Protein AF-A0A9E2CQI5-F1 (afdb_monomer)

pLDDT: mean 85.95, std 9.75, range [56.56, 95.0]

Sequence (65 aa):
MKLAQYIKALQGIEKQHGGDLDLVYSIDDEGNAFHQTHYTPTVGYFSKNDFDGDSDKEPNSVCLN

Mean predicted aligned error: 5.12 Å

Structure (mmCIF, N/CA/C/O backbone):
data_AF-A0A9E2CQI5-F1
#
_entry.id   AF-A0A9E2CQI5-F1
#
loop_
_atom_site.group_PDB
_atom_site.id
_atom_site.type_symbol
_atom_site.label_atom_id
_atom_site.label_alt_id
_atom_site.label_comp_id
_atom_site.label_asym_id
_atom_site.label_entity_id
_atom_site.label_seq_id
_atom_site.pdbx_PDB_ins_code
_atom_site.Cartn_x
_atom_site.Cartn_y
_atom_site.Cartn_z
_atom_site.occupancy
_atom_site.B_iso_or_equiv
_atom_site.auth_seq_id
_atom_site.auth_comp_id
_atom_site.auth_asym_id
_atom_site.auth_atom_id
_atom_site.pdbx_PDB_model_num
ATOM 1 N N . MET A 1 1 ? -10.893 -4.139 -5.486 1.00 82.75 1 MET A N 1
ATOM 2 C CA . MET A 1 1 ? -11.006 -3.714 -4.073 1.00 82.75 1 MET A CA 1
ATOM 3 C C . MET A 1 1 ? -11.675 -2.343 -3.985 1.00 82.75 1 MET A C 1
ATOM 5 O O . MET A 1 1 ? -11.608 -1.589 -4.949 1.00 82.75 1 MET A O 1
ATOM 9 N N . LYS A 1 2 ? -12.373 -2.014 -2.887 1.00 90.44 2 LYS A N 1
ATOM 10 C CA . LYS A 1 2 ? -12.861 -0.643 -2.617 1.00 90.44 2 LYS A CA 1
ATOM 11 C C . LYS A 1 2 ? -11.853 0.124 -1.756 1.00 90.44 2 LYS A C 1
ATOM 13 O O . LYS A 1 2 ? -11.240 -0.477 -0.880 1.00 90.44 2 LYS A O 1
ATOM 18 N N . LEU A 1 3 ? -11.780 1.449 -1.911 1.00 89.38 3 LEU A N 1
ATOM 19 C CA . LEU A 1 3 ? -10.894 2.323 -1.122 1.00 89.38 3 LEU A CA 1
ATOM 20 C C . LEU A 1 3 ? -11.011 2.085 0.393 1.00 89.38 3 LEU A C 1
ATOM 22 O O . LEU A 1 3 ? -10.013 1.893 1.075 1.00 89.38 3 LEU A O 1
ATOM 26 N N . ALA A 1 4 ? -12.237 2.017 0.916 1.00 92.12 4 ALA A N 1
ATOM 27 C CA . ALA A 1 4 ? -12.463 1.790 2.343 1.00 92.12 4 ALA A CA 1
ATOM 28 C C . ALA A 1 4 ? -11.950 0.424 2.838 1.00 92.12 4 ALA A C 1
ATOM 30 O O . ALA A 1 4 ? -11.575 0.297 3.999 1.00 92.12 4 ALA A O 1
ATOM 31 N N . GLN A 1 5 ? -11.942 -0.604 1.982 1.00 90.44 5 GLN A N 1
ATOM 32 C CA . GLN A 1 5 ? -11.378 -1.915 2.323 1.00 90.44 5 GLN A CA 1
ATOM 33 C C . GLN A 1 5 ? -9.850 -1.869 2.299 1.00 90.44 5 GLN A C 1
ATOM 35 O O . GLN A 1 5 ? -9.215 -2.416 3.192 1.00 90.44 5 GLN A O 1
ATOM 40 N N . TYR A 1 6 ? -9.284 -1.164 1.319 1.00 91.56 6 TYR A N 1
ATOM 41 C CA . TYR A 1 6 ? -7.842 -0.982 1.179 1.00 91.56 6 TYR A CA 1
ATOM 42 C C . TYR A 1 6 ? -7.248 -0.234 2.380 1.00 91.56 6 TYR A C 1
ATOM 44 O O . TYR A 1 6 ? -6.302 -0.706 2.999 1.00 91.56 6 TYR A O 1
ATOM 52 N N . ILE A 1 7 ? -7.877 0.871 2.799 1.00 91.88 7 ILE A N 1
ATOM 53 C CA . ILE A 1 7 ? -7.471 1.632 3.993 1.00 91.88 7 ILE A CA 1
ATOM 54 C C . ILE A 1 7 ? -7.519 0.756 5.248 1.00 91.88 7 ILE A C 1
ATOM 56 O O . ILE A 1 7 ? -6.589 0.782 6.047 1.00 91.88 7 ILE A O 1
ATOM 60 N N . LYS A 1 8 ? -8.575 -0.050 5.418 1.00 93.31 8 LYS A N 1
ATOM 61 C CA . LYS A 1 8 ? -8.676 -0.968 6.562 1.00 93.31 8 LYS A CA 1
ATOM 62 C C . LYS A 1 8 ? -7.551 -2.001 6.581 1.00 93.31 8 LYS A C 1
ATOM 64 O O . LYS A 1 8 ? -7.078 -2.337 7.662 1.00 93.31 8 LYS A O 1
ATOM 69 N N . ALA A 1 9 ? -7.132 -2.497 5.417 1.00 91.62 9 ALA A N 1
ATOM 70 C CA . ALA A 1 9 ? -5.997 -3.409 5.322 1.00 91.62 9 ALA A CA 1
ATOM 71 C C . ALA A 1 9 ? -4.695 -2.715 5.756 1.00 91.62 9 ALA A C 1
ATOM 73 O O . ALA A 1 9 ? -3.993 -3.238 6.617 1.00 91.62 9 ALA A O 1
ATOM 74 N N . LEU A 1 10 ? -4.430 -1.502 5.254 1.00 91.88 10 LEU A N 1
ATOM 75 C CA . LEU A 1 10 ? -3.250 -0.713 5.634 1.00 91.88 10 LEU A CA 1
ATOM 76 C C . LEU A 1 10 ? -3.209 -0.399 7.135 1.00 91.88 10 LEU A C 1
ATOM 78 O O . LEU A 1 10 ? -2.182 -0.593 7.773 1.00 91.88 10 LEU A O 1
ATOM 82 N N . GLN A 1 11 ? -4.335 0.008 7.722 1.00 94.06 11 GLN A N 1
ATOM 83 C CA . GLN A 1 11 ? -4.442 0.245 9.168 1.00 94.06 11 GLN A CA 1
ATOM 84 C C . GLN A 1 11 ? -4.194 -1.028 9.992 1.00 94.06 11 GLN A C 1
ATOM 86 O O . GLN A 1 11 ? -3.669 -0.963 11.101 1.00 94.06 11 GLN A O 1
ATOM 91 N N . GLY A 1 12 ? -4.581 -2.196 9.467 1.00 93.00 12 GLY A N 1
ATOM 92 C CA . GLY A 1 12 ? -4.265 -3.485 10.081 1.00 93.00 12 GLY A CA 1
ATOM 93 C C . GLY A 1 12 ? -2.761 -3.755 10.104 1.00 93.00 12 GLY A C 1
ATOM 94 O O . GLY A 1 12 ? -2.233 -4.140 11.145 1.00 93.00 12 GLY A O 1
ATOM 95 N N . ILE A 1 13 ? -2.083 -3.485 8.987 1.00 92.38 13 ILE A N 1
ATOM 96 C CA . ILE A 1 13 ? -0.629 -3.636 8.850 1.00 92.38 13 ILE A CA 1
ATOM 97 C C . ILE A 1 13 ? 0.109 -2.672 9.784 1.00 92.38 13 ILE A C 1
ATOM 99 O O . ILE A 1 13 ? 0.949 -3.118 10.559 1.00 92.38 13 ILE A O 1
ATOM 103 N N . GLU A 1 14 ? -0.255 -1.388 9.784 1.00 93.81 14 GLU A N 1
ATOM 104 C CA . GLU A 1 14 ? 0.332 -0.369 10.668 1.00 93.81 14 GLU A CA 1
ATOM 105 C C . GLU A 1 14 ? 0.202 -0.764 12.145 1.00 93.81 14 GLU A C 1
ATOM 107 O O . GLU A 1 14 ? 1.148 -0.664 12.924 1.00 93.81 14 GLU A O 1
ATOM 112 N N . LYS A 1 15 ? -0.964 -1.280 12.546 1.00 93.75 15 LYS A N 1
ATOM 113 C CA . LYS A 1 15 ? -1.188 -1.740 13.920 1.00 93.75 15 LYS A CA 1
ATOM 114 C C . LYS A 1 15 ? -0.320 -2.948 14.290 1.00 93.75 15 LYS A C 1
ATOM 116 O O . LYS A 1 15 ? 0.0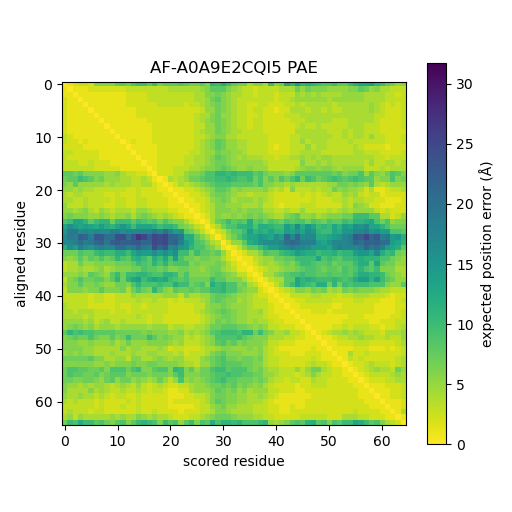23 -3.100 15.461 1.00 93.75 15 LYS A O 1
ATOM 121 N N . GLN A 1 16 ? -0.025 -3.826 13.333 1.00 91.88 16 GLN A N 1
ATOM 122 C CA . GLN A 1 16 ? 0.715 -5.067 13.565 1.00 91.88 16 GLN A CA 1
ATOM 123 C C . GLN A 1 16 ? 2.235 -4.877 13.505 1.00 91.88 16 GLN A C 1
ATOM 125 O O . GLN A 1 16 ? 2.945 -5.492 14.296 1.00 91.88 16 GLN A O 1
ATOM 130 N N . HIS A 1 17 ? 2.724 -4.042 12.589 1.00 88.50 17 HIS A N 1
ATOM 131 C CA . HIS A 1 17 ? 4.149 -3.892 12.287 1.00 88.50 17 HIS A CA 1
ATOM 132 C C . HIS A 1 17 ? 4.711 -2.503 12.626 1.00 88.50 17 HIS A C 1
ATOM 134 O O . HIS A 1 17 ? 5.916 -2.294 12.533 1.00 88.50 17 HIS A O 1
ATOM 140 N N . GLY A 1 18 ? 3.867 -1.562 13.055 1.00 84.94 18 GLY A N 1
ATOM 141 C CA . GLY A 1 18 ? 4.239 -0.159 13.210 1.00 84.94 18 GLY A CA 1
ATOM 142 C C . GLY A 1 18 ? 4.155 0.616 11.890 1.00 84.94 18 GLY A C 1
ATOM 143 O O . GLY A 1 18 ? 3.808 0.073 10.844 1.00 84.94 18 GLY A O 1
ATOM 144 N N . GLY A 1 19 ? 4.448 1.916 11.955 1.00 86.12 19 GLY A N 1
ATOM 145 C CA . GLY A 1 19 ? 4.396 2.829 10.806 1.00 86.12 19 GLY A CA 1
ATOM 146 C C . GLY A 1 19 ? 5.722 3.001 10.055 1.00 86.12 19 GLY A C 1
ATOM 147 O O . GLY A 1 19 ? 5.811 3.895 9.222 1.00 86.12 19 GLY A O 1
ATOM 148 N N . ASP A 1 20 ?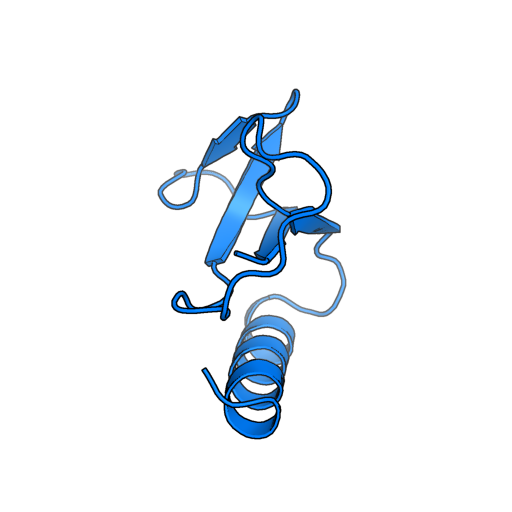 6.742 2.197 10.369 1.00 90.19 20 ASP A N 1
ATOM 149 C CA . ASP A 1 20 ? 8.115 2.325 9.847 1.00 90.19 20 ASP A CA 1
ATOM 150 C C . ASP A 1 20 ? 8.433 1.227 8.813 1.00 90.19 20 ASP A C 1
ATOM 152 O O . ASP A 1 20 ? 9.457 0.553 8.879 1.00 90.19 20 ASP A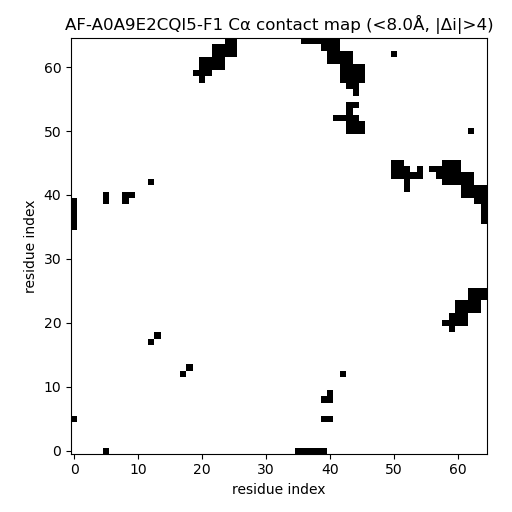 O 1
ATOM 156 N N . LEU A 1 21 ? 7.490 0.983 7.895 1.00 91.06 21 LEU A N 1
ATOM 157 C CA . LEU A 1 21 ? 7.675 0.099 6.743 1.00 91.06 21 LEU A CA 1
ATOM 158 C C . LEU A 1 21 ? 7.654 0.925 5.459 1.00 91.06 21 LEU A C 1
ATOM 160 O O . LEU A 1 21 ? 6.787 1.783 5.279 1.00 91.06 21 LEU A O 1
ATOM 164 N N . ASP A 1 22 ? 8.555 0.608 4.535 1.00 92.38 22 ASP A N 1
ATOM 165 C CA . ASP A 1 22 ? 8.596 1.251 3.228 1.00 92.38 22 ASP A CA 1
ATOM 166 C C . ASP A 1 22 ? 7.390 0.841 2.376 1.00 92.38 22 ASP A C 1
ATOM 168 O O . ASP A 1 22 ? 7.008 -0.327 2.309 1.00 92.38 22 ASP A O 1
ATOM 172 N N . LEU A 1 23 ? 6.791 1.798 1.670 1.00 89.50 23 LEU A N 1
ATOM 173 C CA . LEU A 1 23 ? 5.760 1.505 0.678 1.00 89.50 23 LEU A CA 1
ATOM 174 C C . LEU A 1 23 ? 6.418 1.232 -0.671 1.00 89.50 23 LEU A C 1
ATOM 176 O O . LEU A 1 23 ? 7.057 2.112 -1.249 1.00 89.50 23 LEU A O 1
ATOM 180 N N . VAL A 1 24 ? 6.216 0.028 -1.192 1.00 89.94 24 VAL A N 1
ATOM 181 C CA . VAL A 1 24 ? 6.662 -0.370 -2.530 1.00 89.94 24 VAL A CA 1
ATOM 182 C C . VAL A 1 24 ? 5.449 -0.740 -3.372 1.00 89.94 24 VAL A C 1
ATOM 184 O O . VAL A 1 24 ? 4.393 -1.062 -2.840 1.00 89.94 24 VAL A O 1
ATOM 187 N N . TYR A 1 25 ? 5.566 -0.676 -4.690 1.00 85.56 25 TYR A N 1
ATOM 188 C CA . TYR A 1 25 ? 4.538 -1.163 -5.607 1.00 85.56 25 TYR A CA 1
ATOM 189 C C . TYR A 1 25 ? 5.205 -2.043 -6.654 1.00 85.56 25 TYR A C 1
ATOM 191 O O . TYR A 1 25 ? 6.354 -1.798 -7.033 1.00 85.56 25 TYR A O 1
ATOM 199 N N . SER A 1 26 ? 4.501 -3.081 -7.091 1.00 78.88 26 SER A N 1
ATOM 200 C CA . SER A 1 26 ? 4.939 -3.865 -8.239 1.00 78.88 26 SER A CA 1
ATOM 201 C C . SER A 1 26 ? 4.582 -3.106 -9.514 1.00 78.88 26 SER A C 1
ATOM 203 O O . SER A 1 26 ? 3.496 -2.537 -9.618 1.00 78.88 26 SER A O 1
ATOM 205 N N . ILE A 1 27 ? 5.512 -3.068 -10.462 1.00 73.44 27 ILE A N 1
ATOM 206 C CA . ILE A 1 27 ? 5.287 -2.544 -11.806 1.00 73.44 27 ILE A CA 1
ATOM 207 C C . ILE A 1 27 ? 5.606 -3.673 -12.784 1.00 73.44 27 ILE A C 1
ATOM 209 O O . ILE A 1 27 ? 6.718 -4.204 -12.779 1.00 73.44 27 ILE A O 1
ATOM 213 N N . ASP A 1 28 ? 4.625 -4.084 -13.578 1.00 65.62 28 ASP A N 1
ATOM 214 C CA . ASP A 1 28 ? 4.874 -4.817 -14.813 1.00 65.62 28 ASP A CA 1
ATOM 215 C C . ASP A 1 28 ? 5.128 -3.815 -15.954 1.00 65.62 28 ASP A C 1
ATOM 217 O O . ASP A 1 28 ? 4.927 -2.612 -15.801 1.00 65.62 28 ASP A O 1
ATOM 221 N N . ASP A 1 29 ? 5.643 -4.282 -17.094 1.00 64.81 29 ASP A N 1
ATOM 222 C CA . ASP A 1 29 ? 5.970 -3.468 -18.286 1.00 64.81 29 ASP A CA 1
ATOM 223 C C . ASP A 1 29 ? 4.716 -2.853 -18.969 1.00 64.81 29 ASP A 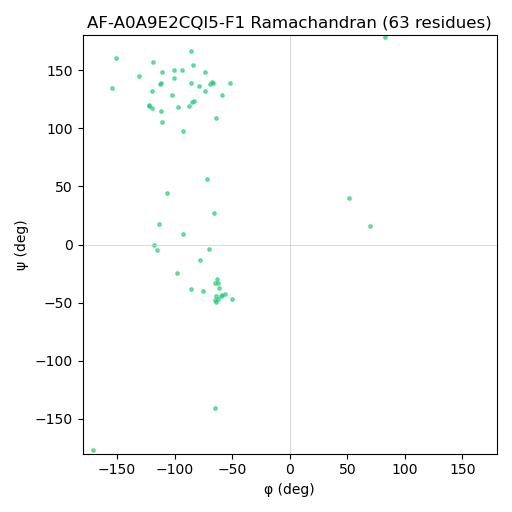C 1
ATOM 225 O O . ASP A 1 29 ? 4.678 -2.607 -20.179 1.00 64.81 29 ASP A O 1
ATOM 229 N N . GLU A 1 30 ? 3.643 -2.620 -18.220 1.00 56.56 30 GLU A N 1
ATOM 230 C CA . GLU A 1 30 ? 2.430 -1.989 -18.698 1.00 56.56 30 GLU A CA 1
ATOM 231 C C . GLU A 1 30 ? 2.599 -0.465 -18.630 1.00 56.56 30 GLU A C 1
ATOM 233 O O . GLU A 1 30 ? 2.921 0.120 -17.600 1.00 56.56 30 GLU A O 1
ATOM 238 N N . GLY A 1 31 ? 2.438 0.193 -19.784 1.00 60.78 31 GLY A N 1
ATOM 239 C CA . GLY A 1 31 ? 2.498 1.650 -19.918 1.00 60.78 31 GLY A CA 1
ATOM 240 C C . GLY A 1 31 ? 1.370 2.375 -19.161 1.00 60.78 31 GLY A C 1
ATOM 241 O O . GLY A 1 31 ? 0.983 2.009 -18.064 1.00 60.78 31 GLY A O 1
ATOM 242 N N . ASN A 1 32 ? 0.798 3.439 -19.735 1.00 62.66 32 ASN A N 1
ATOM 243 C CA . ASN A 1 32 ? -0.278 4.220 -19.091 1.00 62.66 32 ASN A CA 1
ATOM 244 C C . ASN A 1 32 ? -1.635 3.473 -19.047 1.00 62.66 32 ASN A C 1
ATOM 246 O O . ASN A 1 32 ? -2.633 3.961 -19.585 1.00 62.66 32 ASN A O 1
ATOM 250 N N . ALA A 1 33 ? -1.679 2.281 -18.465 1.00 66.00 33 ALA A N 1
ATOM 251 C CA . ALA A 1 33 ? -2.880 1.490 -18.276 1.00 66.00 33 ALA A CA 1
ATOM 252 C C . ALA A 1 33 ? -3.381 1.630 -16.830 1.00 66.00 33 ALA A C 1
ATOM 254 O O . ALA A 1 33 ? -2.610 1.764 -15.883 1.00 66.00 33 ALA A O 1
ATOM 255 N N . PHE A 1 34 ? -4.702 1.657 -16.660 1.00 74.62 34 PHE A N 1
ATOM 256 C CA . PHE A 1 34 ? -5.338 1.763 -15.349 1.00 74.62 34 PHE A CA 1
ATOM 257 C C . PHE A 1 34 ? -6.050 0.452 -15.045 1.00 74.62 34 PHE A C 1
ATOM 259 O O . PHE A 1 34 ? -7.035 0.114 -15.705 1.00 74.62 34 PHE A O 1
ATOM 266 N N . HIS A 1 35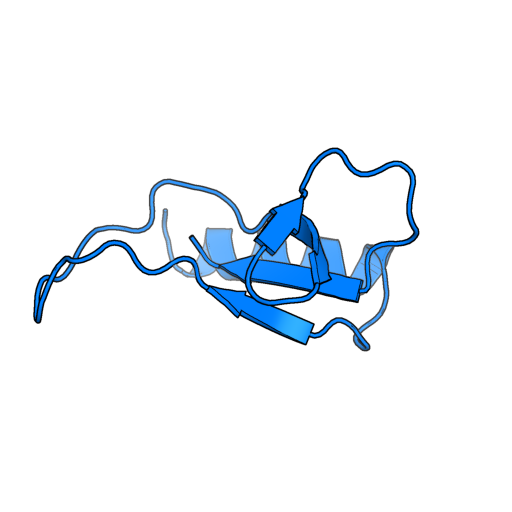 ? -5.581 -0.253 -14.021 1.00 74.38 35 HIS A N 1
ATOM 267 C CA . HIS A 1 35 ? -6.141 -1.531 -13.596 1.00 74.38 35 HIS A CA 1
ATOM 268 C C . HIS A 1 35 ? -6.824 -1.392 -12.241 1.00 74.38 35 HIS A C 1
ATOM 270 O O . HIS A 1 35 ? -6.461 -0.568 -11.399 1.00 74.38 35 HIS A O 1
ATOM 276 N N . GLN A 1 36 ? -7.871 -2.186 -12.029 1.00 74.62 36 GLN A N 1
ATOM 277 C CA . GLN A 1 36 ? -8.500 -2.246 -10.723 1.00 74.62 36 GLN A CA 1
ATOM 278 C C . GLN A 1 36 ? -7.593 -3.032 -9.773 1.00 74.62 36 GLN A C 1
ATOM 280 O O . GLN A 1 36 ? -7.177 -4.143 -10.073 1.00 74.62 36 GLN A O 1
ATOM 285 N N . THR A 1 37 ? -7.354 -2.490 -8.583 1.00 74.62 37 THR A N 1
ATOM 286 C CA . T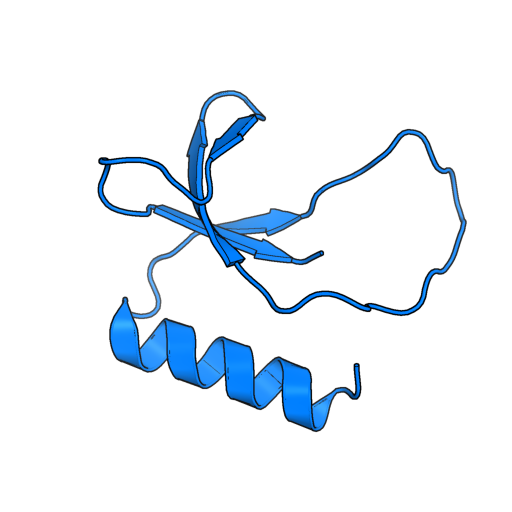HR A 1 37 ? -6.622 -3.176 -7.517 1.00 74.62 37 THR A CA 1
ATOM 287 C C . THR A 1 37 ? -7.400 -4.411 -7.075 1.00 74.62 37 THR A C 1
ATOM 289 O O . THR A 1 37 ? -8.473 -4.285 -6.470 1.00 74.62 37 THR A O 1
ATOM 292 N N . HIS A 1 38 ? -6.922 -5.610 -7.396 1.00 69.44 38 HIS A N 1
ATOM 293 C CA . HIS A 1 38 ? -7.590 -6.863 -7.020 1.00 69.44 38 HIS A CA 1
ATOM 294 C C . HIS A 1 38 ? -6.988 -7.507 -5.770 1.00 69.44 38 HIS A C 1
ATOM 296 O O . HIS A 1 38 ? -7.709 -8.197 -5.048 1.00 69.44 38 HIS A O 1
ATOM 302 N N . TYR A 1 39 ? -5.724 -7.215 -5.476 1.00 74.00 39 TYR A N 1
ATOM 303 C CA . TYR A 1 39 ? -4.975 -7.838 -4.393 1.00 74.00 39 TYR A CA 1
ATOM 304 C C . TYR A 1 39 ? -4.904 -6.938 -3.156 1.00 74.00 39 TYR A C 1
ATOM 306 O O . TYR A 1 39 ? -4.983 -5.712 -3.238 1.00 74.00 39 TYR A O 1
ATOM 314 N N . THR A 1 40 ? -4.819 -7.564 -1.985 1.00 81.38 40 THR A N 1
ATOM 315 C CA . THR A 1 40 ? -4.559 -6.869 -0.721 1.00 81.38 40 THR A CA 1
ATOM 316 C C . THR A 1 40 ? -3.096 -6.442 -0.647 1.00 81.38 40 THR A C 1
ATOM 318 O O . THR A 1 40 ? -2.242 -7.169 -1.163 1.00 81.38 40 THR A O 1
ATOM 321 N N . PRO A 1 41 ? -2.789 -5.317 0.027 1.00 89.38 41 PRO A N 1
ATOM 322 C CA . PRO A 1 41 ? -1.415 -4.991 0.376 1.00 89.38 41 PRO A CA 1
ATOM 323 C C . PRO A 1 41 ? -0.750 -6.171 1.084 1.00 89.38 41 PRO A C 1
ATOM 325 O O . PRO A 1 41 ? -1.387 -6.834 1.907 1.00 89.38 41 PRO A O 1
ATOM 328 N N . THR A 1 42 ? 0.506 -6.437 0.747 1.00 92.06 42 THR A N 1
ATOM 329 C CA . THR A 1 42 ? 1.262 -7.581 1.275 1.00 92.06 42 THR A CA 1
ATOM 330 C C . THR A 1 42 ? 2.482 -7.070 2.023 1.00 92.06 42 THR A C 1
ATOM 332 O O . THR A 1 42 ? 3.187 -6.204 1.521 1.00 92.06 42 THR A O 1
ATOM 335 N N . VAL A 1 43 ? 2.723 -7.576 3.229 1.00 92.94 43 VAL A N 1
ATOM 336 C CA . VAL A 1 43 ? 3.921 -7.259 4.020 1.00 92.94 43 VAL A CA 1
ATOM 337 C C . VAL A 1 43 ? 5.045 -8.199 3.595 1.00 92.94 43 VAL A C 1
ATOM 339 O O . VAL A 1 43 ? 4.783 -9.377 3.374 1.00 92.94 43 VAL A O 1
ATOM 342 N N . GLY A 1 44 ? 6.274 -7.702 3.475 1.00 93.38 44 GLY A N 1
ATOM 343 C CA . GLY A 1 44 ? 7.395 -8.538 3.051 1.00 93.38 44 GLY A CA 1
ATOM 344 C C . GLY A 1 44 ? 8.756 -7.867 3.168 1.00 93.38 44 GLY A C 1
ATOM 345 O O . GLY A 1 44 ? 8.893 -6.735 3.651 1.00 93.38 44 GLY A O 1
ATOM 346 N N . TYR A 1 45 ? 9.776 -8.597 2.726 1.00 95.00 45 TYR A N 1
ATOM 347 C CA . TYR A 1 45 ? 11.143 -8.105 2.660 1.00 95.00 45 TYR A CA 1
ATOM 348 C C . TYR A 1 45 ? 11.455 -7.615 1.247 1.00 95.00 45 TYR A C 1
ATOM 350 O O . TYR A 1 45 ? 11.451 -8.390 0.292 1.00 95.00 45 TYR A O 1
ATOM 358 N N . PHE A 1 46 ? 11.764 -6.329 1.123 1.00 93.69 46 PHE A N 1
ATOM 359 C CA . PHE A 1 46 ? 12.191 -5.712 -0.121 1.00 93.69 46 PHE A CA 1
ATOM 360 C C . PHE A 1 46 ? 13.703 -5.498 -0.132 1.00 93.69 46 PHE A C 1
ATOM 362 O O . PHE A 1 46 ? 14.285 -4.913 0.790 1.00 93.69 46 PHE A O 1
ATOM 369 N N . SER A 1 47 ? 14.359 -5.955 -1.197 1.00 94.06 47 SER A N 1
ATOM 370 C CA . SER A 1 47 ? 15.789 -5.744 -1.414 1.00 94.06 47 SER A CA 1
ATOM 371 C C . SER A 1 47 ? 16.135 -5.785 -2.892 1.00 94.06 47 SER A C 1
ATOM 373 O O . SER A 1 47 ? 15.728 -6.693 -3.603 1.00 94.06 47 SER A O 1
ATOM 375 N N . LYS A 1 48 ? 16.954 -4.833 -3.355 1.00 89.50 48 LYS A N 1
ATOM 376 C CA . LYS A 1 48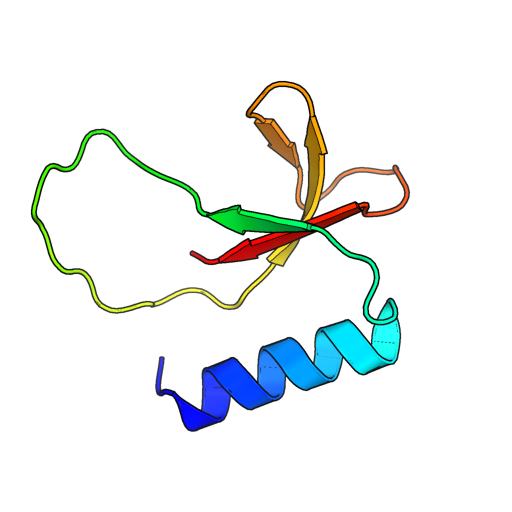 ? 17.481 -4.806 -4.734 1.00 89.50 48 LYS A CA 1
ATOM 377 C C . LYS A 1 48 ? 16.393 -4.948 -5.819 1.00 89.50 48 LYS A C 1
ATOM 379 O O . LYS A 1 48 ? 16.637 -5.591 -6.834 1.00 89.50 48 LYS A O 1
ATOM 384 N N . ASN A 1 49 ? 15.241 -4.302 -5.618 1.00 86.69 49 ASN A N 1
ATOM 385 C CA . ASN A 1 49 ? 14.069 -4.353 -6.506 1.00 86.69 49 ASN A CA 1
ATOM 386 C C . ASN A 1 49 ? 13.331 -5.698 -6.543 1.00 86.69 49 ASN A C 1
ATOM 388 O O . ASN A 1 49 ? 12.530 -5.917 -7.445 1.00 86.69 49 ASN A O 1
ATOM 392 N N . ASP A 1 50 ? 13.580 -6.570 -5.571 1.00 89.38 50 ASP A N 1
ATOM 393 C CA . ASP A 1 50 ? 12.841 -7.811 -5.380 1.00 89.38 50 ASP A CA 1
ATOM 394 C C . ASP A 1 50 ? 12.016 -7.727 -4.092 1.00 89.38 50 ASP A C 1
ATOM 396 O O . ASP A 1 50 ? 12.490 -7.185 -3.086 1.00 89.38 50 ASP A O 1
ATOM 400 N N . PHE A 1 51 ? 10.784 -8.229 -4.138 1.00 91.62 51 PHE A N 1
ATOM 401 C CA . PHE A 1 51 ? 9.858 -8.256 -3.009 1.00 91.62 51 PHE A CA 1
ATOM 402 C C . PHE A 1 51 ? 9.497 -9.704 -2.692 1.00 91.62 51 PHE A C 1
ATOM 404 O O . PHE A 1 51 ? 8.871 -10.387 -3.500 1.00 91.62 51 PHE A O 1
ATOM 411 N N . ASP A 1 52 ? 9.850 -10.139 -1.487 1.00 92.25 52 ASP A N 1
ATOM 412 C CA . ASP A 1 52 ? 9.559 -11.477 -0.986 1.00 92.25 52 ASP A CA 1
ATOM 413 C C . ASP A 1 52 ? 8.526 -11.396 0.146 1.00 92.25 52 ASP A C 1
ATOM 415 O O . ASP A 1 52 ? 8.827 -10.960 1.263 1.00 92.25 52 ASP A O 1
ATOM 419 N N . GLY A 1 53 ? 7.286 -11.783 -0.168 1.00 90.44 53 GLY A N 1
ATOM 420 C CA . GLY A 1 53 ? 6.170 -11.817 0.783 1.00 90.44 53 GLY A CA 1
ATOM 421 C C . GLY A 1 53 ? 6.191 -13.018 1.732 1.00 90.44 5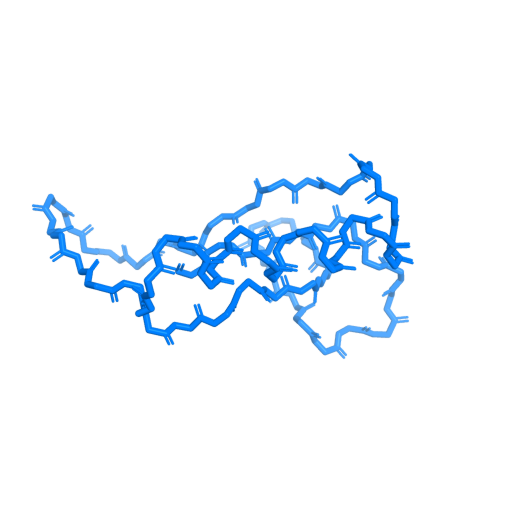3 GLY A C 1
ATOM 422 O O . GLY A 1 53 ? 5.489 -12.993 2.739 1.00 90.44 53 GLY A O 1
ATOM 423 N N . ASP A 1 54 ? 7.010 -14.031 1.442 1.00 90.25 54 ASP A N 1
ATOM 424 C CA . ASP A 1 54 ? 7.127 -15.268 2.224 1.00 90.25 54 ASP A CA 1
ATOM 425 C C . ASP A 1 54 ? 8.510 -15.387 2.897 1.00 90.25 54 ASP A C 1
ATOM 427 O O . ASP A 1 54 ? 8.926 -16.465 3.322 1.00 90.25 54 ASP A O 1
ATOM 431 N N . SER A 1 55 ? 9.238 -14.272 2.999 1.00 88.81 55 SER A N 1
ATOM 432 C CA . SER A 1 55 ? 10.600 -14.246 3.526 1.00 88.81 55 SER A CA 1
ATOM 433 C C . SER A 1 55 ? 10.663 -14.582 5.018 1.00 88.81 55 SER A C 1
ATOM 435 O O . SER A 1 55 ? 9.903 -14.043 5.817 1.00 88.81 55 SER A O 1
ATOM 437 N N . ASP A 1 56 ? 11.674 -15.355 5.430 1.00 90.44 56 ASP A N 1
ATOM 438 C CA . ASP A 1 56 ? 11.987 -15.599 6.852 1.00 90.44 56 ASP A CA 1
ATOM 439 C C . ASP A 1 56 ? 12.568 -14.361 7.576 1.00 90.44 56 ASP A C 1
ATOM 441 O O . ASP A 1 56 ? 12.871 -14.400 8.772 1.00 90.44 56 ASP A O 1
ATOM 445 N N . LYS A 1 57 ? 12.798 -13.261 6.851 1.00 91.06 57 LYS A N 1
ATOM 446 C CA . LYS A 1 57 ? 13.358 -12.013 7.385 1.00 91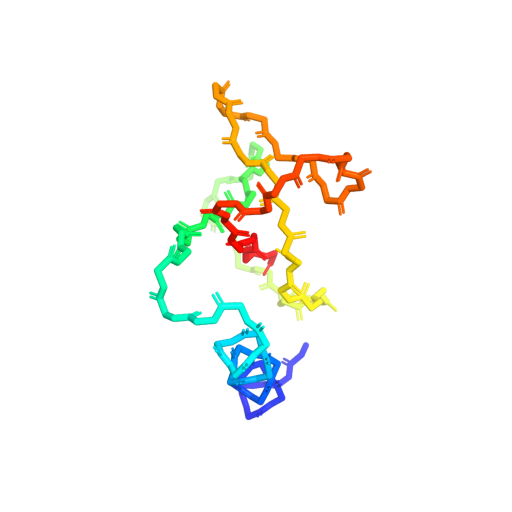.06 57 LYS A CA 1
ATOM 447 C C . LYS A 1 57 ? 12.275 -11.136 8.002 1.00 91.06 57 LYS A C 1
ATOM 449 O O . LYS A 1 57 ? 11.124 -11.164 7.579 1.00 91.06 57 LYS A O 1
ATOM 454 N N . GLU A 1 58 ? 12.672 -10.280 8.946 1.00 91.38 58 GLU A N 1
ATOM 455 C CA . GLU A 1 58 ? 11.774 -9.230 9.428 1.00 91.38 58 GLU A CA 1
ATOM 456 C C . GLU A 1 58 ? 11.354 -8.325 8.262 1.00 91.38 58 GLU A C 1
ATOM 458 O O . GLU A 1 58 ? 12.220 -7.855 7.514 1.00 91.38 58 GLU A O 1
ATOM 463 N N . PRO A 1 59 ? 10.046 -8.087 8.078 1.00 93.62 59 PRO A N 1
ATOM 464 C CA . PRO A 1 59 ? 9.569 -7.280 6.974 1.00 93.62 59 PRO A CA 1
ATOM 465 C C . PRO A 1 59 ? 10.012 -5.832 7.142 1.00 93.62 59 PRO A C 1
ATOM 467 O O . PRO A 1 59 ? 9.948 -5.268 8.231 1.00 93.62 59 PRO A O 1
ATOM 470 N N . ASN A 1 60 ? 10.422 -5.227 6.033 1.00 94.31 60 ASN A N 1
ATOM 471 C CA . ASN A 1 60 ? 10.805 -3.818 5.954 1.00 94.31 60 ASN A CA 1
ATOM 472 C C . ASN A 1 60 ? 9.898 -3.026 5.006 1.00 94.31 60 ASN A C 1
ATOM 474 O O . ASN A 1 60 ? 10.110 -1.832 4.821 1.00 94.31 60 ASN A O 1
ATOM 478 N N . SER A 1 61 ? 8.914 -3.676 4.378 1.00 94.00 61 SER A N 1
ATOM 479 C CA . SER A 1 61 ? 8.099 -3.042 3.351 1.00 94.00 61 SER A CA 1
ATOM 480 C C . SER A 1 61 ? 6.685 -3.608 3.254 1.00 94.00 61 SER A C 1
ATOM 482 O O . SER A 1 61 ? 6.390 -4.723 3.696 1.00 94.00 61 SER A O 1
ATOM 484 N N . VAL A 1 62 ? 5.811 -2.820 2.636 1.00 93.81 62 VAL A N 1
ATOM 485 C CA . VAL A 1 62 ? 4.457 -3.190 2.232 1.00 93.81 62 VAL A CA 1
ATOM 486 C C . VAL A 1 62 ? 4.334 -2.984 0.727 1.00 93.81 62 VAL A C 1
ATOM 488 O O . VAL A 1 62 ? 4.480 -1.863 0.239 1.00 93.81 62 VAL A O 1
ATOM 491 N N . CYS A 1 63 ? 4.036 -4.055 -0.004 1.00 91.44 63 CYS A N 1
ATOM 492 C CA . CYS A 1 63 ? 3.750 -4.012 -1.430 1.00 91.44 63 CYS A CA 1
ATOM 493 C C . CYS A 1 63 ? 2.288 -3.634 -1.689 1.00 91.44 63 CYS A C 1
ATOM 495 O O . CYS A 1 63 ? 1.356 -4.299 -1.223 1.00 91.44 63 CYS A O 1
ATOM 497 N N . LEU A 1 64 ? 2.108 -2.564 -2.457 1.00 88.25 64 LEU A N 1
ATOM 498 C CA . LEU A 1 64 ? 0.858 -2.093 -3.023 1.00 88.25 64 LEU A CA 1
ATOM 499 C C . LEU A 1 64 ? 0.724 -2.698 -4.429 1.00 88.25 64 LEU A C 1
ATOM 501 O O . LEU A 1 64 ? 1.320 -2.205 -5.384 1.00 88.25 64 LEU A O 1
ATOM 505 N N . ASN A 1 65 ? -0.027 -3.794 -4.523 1.00 74.94 65 ASN A N 1
ATOM 506 C CA . ASN A 1 65 ? -0.529 -4.330 -5.794 1.00 74.94 65 ASN A CA 1
ATOM 507 C C . ASN A 1 65 ? -1.701 -3.499 -6.324 1.00 74.94 65 ASN A C 1
ATOM 509 O O . ASN A 1 65 ? -2.248 -2.709 -5.516 1.00 74.94 65 ASN A O 1
#

Nearest PDB structures (foldseek):
  1egl-assembly1_A  TM=2.526E-01  e=3.723E+00  Hirudo medicinalis
  1cse-assembly1_I  TM=3.149E-01  e=7.407E+00  Hirudo medicinalis
  1sib-assembly1_I  TM=2.893E-01  e=6.915E+00  Hirudo medicinalis

Foldseek 3Di:
DDPVVQVVLVVVCCVVQNPQAAEAEDDDPDDPDDDDQPDHWAFADDDPNDTDRPDPDDTRHIYRD

Radius of gyration: 12.42 Å; Cα contacts (8 Å, |Δi|>4): 82; chains: 1; bounding box: 30×20×34 Å

Secondary structure (DSSP, 8-state):
--HHHHHHHHHHHHHHH-S--EEEE---S--S------SPPEEEEEETTEEETT-SSPP-EEEE-

Solvent-accessible surface area (backbone atoms only — not comparable to full-atom values): 4131 Å² total; per-residue (Å²): 104,53,71,75,55,53,53,53,52,52,54,51,47,35,72,75,74,44,86,84,51,45,83,45,63,78,79,69,99,68,69,102,71,89,77,82,44,78,57,73,72,41,60,18,35,65,57,98,95,42,77,35,68,83,52,97,57,81,61,49,24,34,37,44,87